Protein AF-A0A359FV86-F1 (afdb_monomer_lite)

Foldseek 3Di:
DQVVCCVPPVDHSVRVVVVVVVCVVVVNDWDAPDPAQADEPVCQVVVLVNLVVVVVCCVVSVVVNVDRNDPDCVHHDPVRDDPGYRD

Sequence (87 aa):
LQVECNRKFGFSADDTLKLVQMLYEKKLTSYPRVDTTFLSNDIYPKIGEIMKGIKPYEALTAPVLANKIPKSKKVFDDTKVSDHHAI

Structure (mmCIF, N/CA/C/O backbone):
data_AF-A0A359FV86-F1
#
_entry.id   AF-A0A359FV86-F1
#
loop_
_atom_site.group_PDB
_atom_site.id
_atom_site.type_symbol
_atom_site.label_atom_id
_atom_site.label_alt_id
_atom_site.label_comp_id
_atom_site.label_asym_id
_atom_site.label_entity_id
_atom_site.label_seq_id
_atom_site.pdbx_PDB_ins_code
_atom_site.Cartn_x
_atom_site.Cartn_y
_atom_site.Cartn_z
_atom_site.occupancy
_atom_site.B_iso_or_equiv
_atom_site.auth_seq_id
_atom_site.auth_comp_id
_atom_site.auth_asym_id
_atom_site.auth_atom_id
_atom_site.pdbx_PDB_model_num
ATOM 1 N N . LEU A 1 1 ? 6.857 -0.776 1.294 1.00 89.44 1 LEU A N 1
ATOM 2 C CA . LEU A 1 1 ? 6.762 -0.894 -0.182 1.00 89.44 1 LEU A CA 1
ATOM 3 C C . LEU A 1 1 ? 8.101 -1.255 -0.835 1.00 89.44 1 LEU A C 1
ATOM 5 O O . LEU A 1 1 ? 8.189 -2.327 -1.410 1.00 89.44 1 LEU A O 1
ATOM 9 N N . GLN A 1 2 ? 9.147 -0.427 -0.711 1.00 92.31 2 GLN A N 1
ATOM 10 C CA . GLN A 1 2 ? 10.451 -0.638 -1.376 1.00 92.31 2 GLN A CA 1
ATOM 11 C C . GLN A 1 2 ? 11.071 -2.025 -1.137 1.00 92.31 2 GLN A C 1
ATOM 13 O O . GLN A 1 2 ? 11.440 -2.694 -2.095 1.00 92.31 2 GLN A O 1
ATOM 18 N N . VAL A 1 3 ? 11.108 -2.497 0.116 1.00 93.56 3 VAL A N 1
ATOM 19 C CA . VAL A 1 3 ? 11.624 -3.839 0.462 1.00 93.56 3 VAL A CA 1
ATOM 20 C C . VAL A 1 3 ? 10.844 -4.954 -0.247 1.00 93.56 3 VAL A C 1
ATOM 22 O O . VAL A 1 3 ? 11.431 -5.894 -0.774 1.00 93.56 3 VAL A O 1
ATOM 25 N N . GLU A 1 4 ? 9.518 -4.834 -0.313 1.00 93.50 4 GLU A N 1
ATOM 26 C CA . GLU A 1 4 ? 8.658 -5.817 -0.981 1.00 93.50 4 GLU A CA 1
ATOM 27 C C . GLU A 1 4 ? 8.845 -5.813 -2.501 1.00 93.50 4 GLU A C 1
ATOM 29 O O . GLU A 1 4 ? 8.910 -6.878 -3.114 1.00 93.50 4 GLU A O 1
ATOM 34 N N . CYS A 1 5 ? 8.973 -4.632 -3.112 1.00 94.50 5 CYS A N 1
ATOM 35 C CA . CYS A 1 5 ? 9.246 -4.501 -4.543 1.00 94.50 5 CYS A CA 1
ATOM 36 C C . CYS A 1 5 ? 10.632 -5.040 -4.910 1.00 94.50 5 CYS A C 1
ATOM 38 O O . CYS A 1 5 ? 10.767 -5.716 -5.928 1.00 94.50 5 CYS A O 1
ATOM 40 N N . ASN A 1 6 ? 11.636 -4.819 -4.060 1.00 96.38 6 ASN A N 1
ATOM 41 C CA . ASN A 1 6 ? 12.954 -5.417 -4.234 1.00 96.38 6 ASN A CA 1
ATOM 42 C C . ASN A 1 6 ? 12.880 -6.950 -4.173 1.00 96.38 6 ASN A C 1
ATOM 44 O O . ASN A 1 6 ? 13.335 -7.622 -5.093 1.00 96.38 6 ASN A O 1
ATOM 48 N N . ARG A 1 7 ? 12.211 -7.502 -3.152 1.00 96.81 7 ARG A N 1
ATOM 49 C CA . ARG A 1 7 ? 12.070 -8.955 -2.976 1.00 96.81 7 ARG A CA 1
ATOM 50 C C . ARG A 1 7 ? 11.331 -9.638 -4.130 1.00 96.81 7 ARG A C 1
ATOM 52 O O . ARG A 1 7 ? 11.694 -10.748 -4.502 1.00 96.81 7 ARG A O 1
ATOM 59 N N . LYS A 1 8 ? 10.268 -9.020 -4.654 1.00 95.38 8 LYS A N 1
ATOM 60 C CA . LYS A 1 8 ? 9.405 -9.632 -5.681 1.00 95.38 8 LYS A CA 1
ATOM 61 C C . LYS A 1 8 ? 9.864 -9.368 -7.112 1.00 95.38 8 LYS A C 1
ATOM 63 O O . LYS A 1 8 ? 9.651 -10.217 -7.969 1.00 95.38 8 LYS A O 1
ATOM 68 N N . PHE A 1 9 ? 10.443 -8.196 -7.371 1.00 95.25 9 PHE A N 1
ATOM 6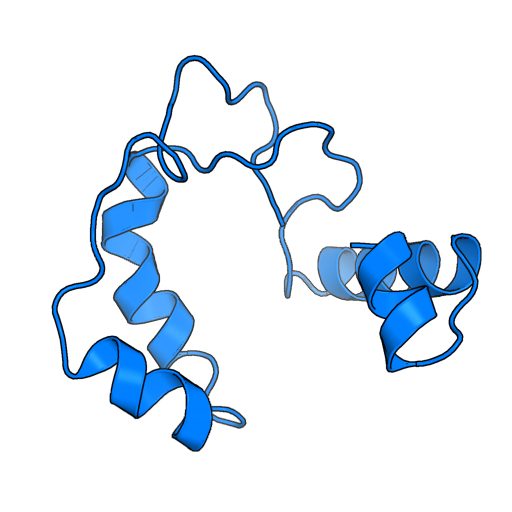9 C CA . PHE A 1 9 ? 10.699 -7.704 -8.729 1.00 95.25 9 PHE A CA 1
ATOM 70 C C . PHE A 1 9 ? 12.148 -7.256 -8.958 1.00 95.25 9 PHE A C 1
ATOM 72 O O . PHE A 1 9 ? 12.482 -6.844 -10.063 1.00 95.25 9 PHE A O 1
ATOM 79 N N . GLY A 1 10 ? 13.011 -7.302 -7.937 1.00 96.12 10 GLY A N 1
ATOM 80 C CA . GLY A 1 10 ? 14.405 -6.860 -8.043 1.00 96.12 10 GLY A CA 1
ATOM 81 C C . GLY A 1 10 ? 14.577 -5.343 -8.167 1.00 96.12 10 GLY A C 1
ATOM 82 O O . GLY A 1 10 ? 15.668 -4.8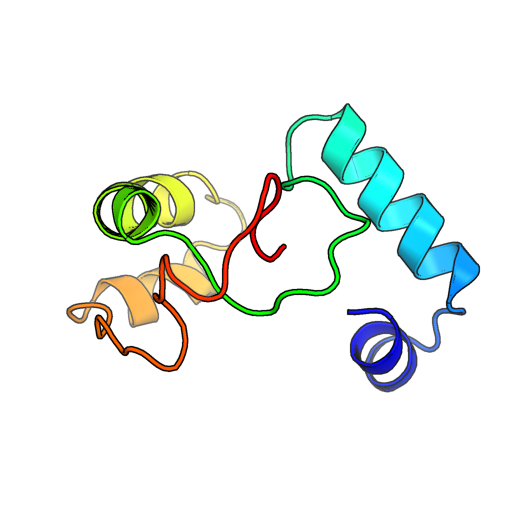82 -8.486 1.00 96.12 10 GLY A O 1
ATOM 83 N N . PHE A 1 11 ? 13.526 -4.553 -7.926 1.00 97.00 11 PHE A N 1
ATOM 84 C CA . PHE A 1 11 ? 13.593 -3.096 -8.056 1.00 97.00 11 PHE A CA 1
ATOM 85 C C . PHE A 1 11 ? 14.514 -2.477 -7.007 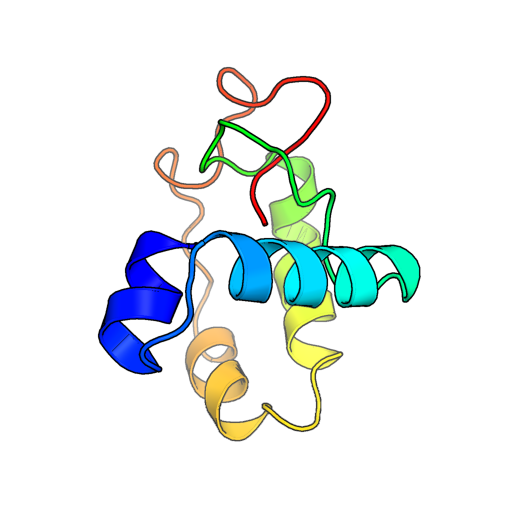1.00 97.00 11 PHE A C 1
ATOM 87 O O . PHE A 1 11 ? 14.525 -2.893 -5.843 1.00 97.00 11 PHE A O 1
ATOM 94 N N . SER A 1 12 ? 15.251 -1.438 -7.404 1.00 97.00 12 SER A N 1
ATOM 95 C CA . SER A 1 12 ? 15.944 -0.587 -6.441 1.00 97.00 12 SER A CA 1
ATOM 96 C C . SER A 1 12 ? 14.935 0.246 -5.632 1.00 97.00 12 SER A C 1
ATOM 98 O O . SER A 1 12 ? 13.756 0.392 -5.995 1.00 97.00 12 SER A O 1
ATOM 100 N N . ALA A 1 13 ? 15.392 0.807 -4.509 1.00 94.12 13 ALA A N 1
ATOM 101 C CA . ALA A 1 13 ? 14.579 1.722 -3.710 1.00 94.12 13 ALA A CA 1
ATOM 102 C C . ALA A 1 13 ? 14.158 2.962 -4.524 1.00 94.12 13 ALA A C 1
ATOM 104 O O . ALA A 1 13 ? 13.006 3.398 -4.417 1.00 94.12 13 ALA A O 1
ATOM 105 N N . ASP A 1 14 ? 15.060 3.463 -5.374 1.00 95.62 14 ASP A N 1
ATOM 106 C CA . ASP A 1 14 ? 14.842 4.618 -6.248 1.00 95.62 14 ASP A CA 1
ATOM 107 C C . ASP A 1 14 ? 13.846 4.317 -7.366 1.00 95.62 14 ASP A C 1
ATOM 109 O O . ASP A 1 14 ? 12.962 5.132 -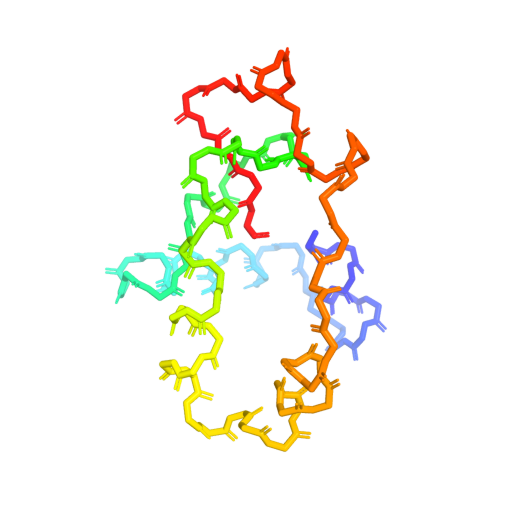7.627 1.00 95.62 14 ASP A O 1
ATOM 113 N N . ASP A 1 15 ? 13.933 3.143 -7.997 1.00 96.31 15 ASP A N 1
ATOM 114 C CA . ASP A 1 15 ? 12.984 2.746 -9.046 1.00 96.31 15 ASP A CA 1
ATOM 115 C C . ASP A 1 15 ? 11.573 2.615 -8.480 1.00 96.31 15 ASP A C 1
ATOM 117 O O . ASP A 1 15 ? 10.610 3.124 -9.057 1.00 96.31 15 ASP A O 1
ATOM 121 N N . THR A 1 16 ? 11.456 2.000 -7.299 1.00 95.62 16 THR A N 1
ATOM 122 C CA . THR A 1 16 ? 10.170 1.888 -6.606 1.00 95.62 1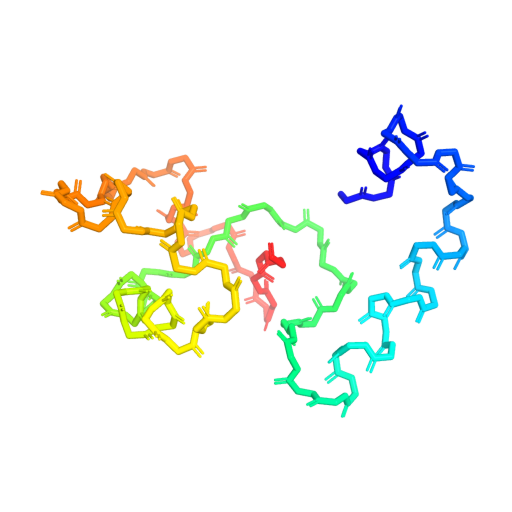6 THR A CA 1
ATOM 123 C C . THR A 1 16 ? 9.615 3.269 -6.257 1.00 95.62 16 THR A C 1
ATOM 125 O O . THR A 1 16 ? 8.425 3.512 -6.462 1.00 95.62 16 THR A O 1
ATOM 128 N N . LEU A 1 17 ? 10.462 4.186 -5.769 1.00 94.19 17 LEU A N 1
ATOM 129 C CA . LEU A 1 17 ? 10.056 5.548 -5.418 1.00 94.19 17 LEU A CA 1
ATOM 130 C C . LEU A 1 17 ? 9.594 6.341 -6.648 1.00 94.19 17 LEU A C 1
ATOM 132 O O . LEU A 1 17 ? 8.545 6.978 -6.603 1.00 94.19 17 LEU A O 1
ATOM 136 N N . LYS A 1 18 ? 10.339 6.275 -7.758 1.00 95.50 18 LYS A N 1
ATOM 137 C CA . LYS A 1 18 ? 9.961 6.923 -9.023 1.00 95.50 18 LYS A CA 1
ATOM 138 C C . LYS A 1 18 ? 8.638 6.377 -9.550 1.00 95.50 18 LYS A C 1
ATOM 140 O O . LYS A 1 18 ? 7.770 7.154 -9.940 1.00 95.50 18 LYS A O 1
ATOM 145 N N . LEU A 1 19 ? 8.457 5.056 -9.523 1.00 95.12 19 LEU A N 1
ATOM 146 C CA . LEU A 1 19 ? 7.229 4.416 -9.986 1.00 95.12 19 LEU A CA 1
ATOM 147 C C . LEU A 1 19 ? 6.015 4.864 -9.171 1.00 95.12 19 LEU A C 1
ATOM 149 O O . LEU A 1 19 ? 5.016 5.293 -9.745 1.00 95.12 19 LEU A O 1
ATOM 153 N N . VAL A 1 20 ? 6.103 4.798 -7.843 1.00 94.75 20 VAL A N 1
ATOM 154 C CA . VAL A 1 20 ? 4.976 5.173 -6.983 1.00 94.75 20 VAL A CA 1
ATOM 155 C C . VAL A 1 20 ? 4.699 6.681 -7.019 1.00 94.75 20 VAL A C 1
ATOM 157 O O . VAL A 1 20 ? 3.542 7.085 -6.966 1.00 94.75 20 VAL A O 1
ATOM 160 N N . GLN A 1 21 ? 5.727 7.516 -7.211 1.00 94.00 21 GLN A N 1
ATOM 161 C CA . GLN A 1 21 ? 5.566 8.956 -7.427 1.00 94.00 21 GLN A CA 1
ATOM 162 C C . GLN A 1 21 ? 4.772 9.245 -8.711 1.00 94.00 21 GLN A C 1
ATOM 164 O O . GLN A 1 21 ? 3.823 10.026 -8.678 1.00 94.00 21 GLN A O 1
ATOM 169 N N . MET A 1 22 ? 5.080 8.557 -9.817 1.00 96.12 22 MET A N 1
ATOM 170 C CA . MET A 1 22 ? 4.306 8.686 -11.060 1.00 96.12 22 MET A CA 1
ATOM 171 C C . MET A 1 22 ? 2.844 8.244 -10.894 1.00 96.12 22 MET A C 1
ATOM 173 O O . MET A 1 22 ? 1.949 8.822 -11.511 1.00 96.12 22 MET A O 1
ATOM 177 N N . LEU A 1 23 ? 2.581 7.210 -10.086 1.00 94.44 23 LEU A N 1
ATOM 178 C CA . LEU A 1 23 ? 1.214 6.763 -9.791 1.00 94.44 23 LEU A CA 1
ATOM 179 C C . LEU A 1 23 ? 0.453 7.788 -8.942 1.00 94.44 23 LEU A C 1
ATOM 181 O O . LEU A 1 23 ? -0.711 8.071 -9.230 1.00 94.44 23 LEU A O 1
ATOM 185 N N . TYR A 1 24 ? 1.119 8.384 -7.953 1.00 94.31 24 TYR A N 1
ATOM 186 C CA . TYR A 1 24 ? 0.556 9.446 -7.123 1.00 94.31 24 TYR A CA 1
ATOM 187 C C . TYR A 1 24 ? 0.189 10.684 -7.950 1.00 94.31 24 TYR A C 1
ATOM 189 O O . TYR A 1 24 ? -0.925 11.190 -7.844 1.00 94.31 24 TYR A O 1
ATOM 197 N N . GLU A 1 25 ? 1.075 11.130 -8.842 1.00 93.56 25 GLU A N 1
ATOM 198 C CA . GLU A 1 25 ? 0.822 12.278 -9.728 1.00 93.56 25 GLU A CA 1
ATOM 199 C C . GLU A 1 25 ? -0.348 12.030 -10.690 1.00 93.56 25 GLU A C 1
ATOM 201 O O . GLU A 1 25 ? -1.116 12.941 -11.003 1.00 93.56 25 GLU A O 1
ATOM 206 N N . LYS A 1 26 ? -0.549 10.770 -11.093 1.00 94.62 26 LYS A N 1
ATOM 207 C CA . LYS A 1 26 ? -1.722 10.321 -11.859 1.00 94.62 26 LYS A CA 1
ATOM 208 C C . LYS A 1 26 ? -2.973 10.101 -11.001 1.00 94.62 26 LYS A C 1
ATOM 210 O O . LYS A 1 26 ? -4.000 9.697 -11.541 1.00 94.62 26 LYS A O 1
ATOM 215 N N . LYS A 1 27 ? -2.905 10.375 -9.693 1.00 91.25 27 LYS A N 1
ATOM 216 C CA . LYS A 1 27 ? -3.983 10.193 -8.705 1.00 91.25 27 LYS A CA 1
ATOM 217 C C . LYS A 1 27 ? -4.466 8.743 -8.583 1.00 91.25 27 LYS A C 1
ATOM 219 O O . LYS A 1 27 ? -5.643 8.498 -8.333 1.00 91.25 27 LYS A O 1
ATOM 224 N N . LEU A 1 28 ? -3.559 7.783 -8.775 1.00 89.75 28 LEU A N 1
ATOM 225 C CA . LEU A 1 28 ? -3.845 6.347 -8.671 1.00 89.75 28 LEU A CA 1
ATOM 226 C C . LEU A 1 28 ? -3.486 5.761 -7.298 1.00 89.75 28 LEU A C 1
ATOM 228 O O . LEU A 1 28 ? -3.962 4.682 -6.957 1.00 89.75 28 LEU A O 1
ATOM 232 N N . THR A 1 29 ? -2.653 6.450 -6.519 1.00 91.81 29 THR A N 1
ATOM 233 C CA . THR A 1 29 ? -2.235 6.054 -5.164 1.00 91.81 29 THR A CA 1
ATOM 234 C C . THR A 1 29 ? -2.270 7.259 -4.223 1.00 91.81 29 THR A C 1
ATOM 236 O O . THR A 1 29 ? -2.299 8.401 -4.684 1.00 91.81 29 THR A O 1
ATOM 239 N N . SER A 1 30 ? -2.253 7.024 -2.909 1.00 89.81 30 SER A N 1
ATOM 240 C CA . SER A 1 30 ? -2.064 8.076 -1.900 1.00 89.81 30 SER A CA 1
ATOM 241 C C . SER A 1 30 ? -0.599 8.533 -1.829 1.00 89.81 30 SER A C 1
ATOM 243 O O . SER A 1 30 ? 0.263 8.044 -2.570 1.00 89.81 30 SER A O 1
ATOM 245 N N . TYR A 1 31 ? -0.333 9.533 -0.983 1.00 89.62 31 TYR A N 1
ATOM 246 C CA . TYR A 1 31 ? 0.970 10.183 -0.885 1.00 89.62 31 TYR A CA 1
ATOM 247 C C . TYR A 1 31 ? 2.086 9.172 -0.563 1.00 89.62 31 TYR A C 1
ATOM 249 O O . TYR A 1 31 ? 2.021 8.492 0.462 1.00 89.62 31 TYR A O 1
ATOM 257 N N . PRO A 1 32 ? 3.130 9.058 -1.407 1.00 87.31 32 PRO A N 1
ATOM 258 C CA . PRO A 1 32 ? 3.990 7.884 -1.376 1.00 87.31 32 PRO A CA 1
ATOM 259 C C . PRO A 1 32 ? 5.123 7.924 -0.346 1.00 87.31 32 PRO A C 1
ATOM 261 O O . PRO A 1 32 ? 5.872 6.957 -0.199 1.00 87.31 32 PRO A O 1
ATOM 264 N N . ARG A 1 33 ? 5.294 9.060 0.331 1.00 84.94 33 ARG A N 1
ATOM 265 C CA . ARG A 1 33 ? 6.370 9.306 1.297 1.00 84.94 33 ARG A CA 1
ATOM 266 C C . ARG A 1 33 ? 5.771 9.413 2.689 1.00 84.94 33 ARG A C 1
ATOM 268 O O . ARG A 1 33 ? 5.748 10.483 3.286 1.00 84.94 33 ARG A O 1
ATOM 275 N N . VAL A 1 34 ? 5.240 8.293 3.154 1.00 85.69 34 VAL A N 1
ATOM 276 C CA . VAL A 1 34 ? 4.599 8.158 4.458 1.00 85.69 34 VAL A CA 1
ATOM 277 C C . VAL A 1 34 ? 5.346 7.121 5.291 1.00 85.69 34 VAL A C 1
ATOM 279 O O . VAL A 1 34 ? 5.829 6.117 4.766 1.00 85.69 34 VAL A O 1
ATOM 282 N N . ASP A 1 35 ? 5.472 7.386 6.585 1.00 83.12 35 ASP A N 1
ATOM 283 C CA . ASP A 1 35 ? 6.144 6.540 7.574 1.00 83.12 35 ASP A CA 1
ATOM 284 C C . ASP A 1 35 ? 5.168 5.655 8.372 1.00 83.12 35 ASP A C 1
ATOM 286 O O . ASP A 1 35 ? 5.589 4.740 9.082 1.00 83.12 35 ASP A O 1
ATOM 290 N N . THR A 1 36 ? 3.859 5.869 8.214 1.00 86.00 36 THR A N 1
ATOM 291 C CA . THR A 1 36 ? 2.807 5.042 8.810 1.00 86.00 36 THR A CA 1
ATOM 292 C C . THR A 1 36 ? 2.341 3.904 7.897 1.00 86.00 36 THR A C 1
ATOM 294 O O . THR A 1 36 ? 2.290 4.012 6.672 1.00 86.00 36 THR A O 1
ATOM 297 N N . THR A 1 37 ? 1.962 2.791 8.524 1.00 88.69 37 THR A N 1
ATOM 298 C CA . THR A 1 37 ? 1.290 1.646 7.881 1.00 88.69 37 THR A CA 1
ATOM 299 C C . THR A 1 37 ? -0.208 1.602 8.201 1.00 88.69 37 THR A C 1
ATOM 301 O O . THR A 1 37 ? -0.892 0.650 7.829 1.00 88.69 37 THR A O 1
ATOM 304 N N . PHE A 1 38 ? -0.718 2.637 8.875 1.00 92.50 38 PHE A N 1
ATOM 305 C CA . PHE A 1 38 ? -2.108 2.745 9.293 1.00 92.50 38 PHE A CA 1
ATOM 306 C C . PHE A 1 38 ? -2.931 3.596 8.318 1.00 92.50 38 PHE A C 1
ATOM 308 O O . PHE A 1 38 ? -2.440 4.516 7.660 1.00 92.50 38 PHE A O 1
ATOM 315 N N . LEU A 1 39 ? -4.214 3.268 8.252 1.00 91.19 39 LEU A N 1
ATOM 316 C CA . LEU A 1 39 ? -5.268 3.996 7.568 1.00 91.19 39 LEU A CA 1
ATOM 317 C C . LEU A 1 39 ? -6.156 4.687 8.603 1.00 91.19 39 LEU A C 1
ATOM 319 O O . LEU A 1 39 ? -6.365 4.175 9.705 1.00 91.19 39 LEU A O 1
ATOM 323 N N . SER A 1 40 ? -6.724 5.828 8.226 1.00 91.25 40 SER A N 1
ATOM 324 C CA . SER A 1 40 ? -7.752 6.485 9.031 1.00 91.25 40 SER A CA 1
ATOM 325 C C . SER A 1 40 ? -9.074 5.709 8.953 1.00 91.25 40 SER A C 1
ATOM 327 O O . SER A 1 40 ? -9.403 5.059 7.952 1.00 91.25 40 SER A O 1
ATOM 329 N N . ASN A 1 41 ? -9.857 5.762 10.026 1.00 90.81 41 ASN A N 1
ATOM 330 C CA . ASN A 1 41 ? -11.146 5.092 10.145 1.00 90.81 41 ASN A CA 1
ATOM 331 C C . ASN A 1 41 ? -12.179 5.581 9.119 1.00 90.81 41 ASN A C 1
ATOM 333 O O . ASN A 1 41 ? -13.104 4.826 8.802 1.00 90.81 41 ASN A O 1
ATOM 337 N N . ASP A 1 42 ? -12.024 6.797 8.588 1.00 90.81 42 ASP A N 1
ATOM 338 C CA . ASP A 1 42 ? -12.886 7.363 7.541 1.00 90.81 42 ASP A CA 1
ATOM 339 C C . ASP A 1 42 ? -12.693 6.686 6.169 1.00 90.81 42 ASP A C 1
ATOM 341 O O . ASP A 1 42 ? -13.571 6.765 5.306 1.00 90.81 42 ASP A O 1
ATOM 345 N N . ILE A 1 43 ? -11.569 5.987 5.970 1.00 90.75 43 ILE A N 1
ATOM 346 C CA . ILE A 1 43 ? -11.269 5.248 4.737 1.00 90.75 43 ILE A CA 1
ATOM 347 C C . ILE A 1 43 ? -12.048 3.937 4.692 1.00 90.75 43 ILE A C 1
ATOM 349 O O . ILE A 1 43 ? -12.461 3.507 3.618 1.00 90.75 43 ILE A O 1
ATOM 353 N N . TYR A 1 44 ? -12.306 3.314 5.846 1.00 92.88 44 TYR A N 1
ATOM 354 C CA . TYR A 1 44 ? -12.979 2.016 5.935 1.00 92.88 44 TYR A CA 1
ATOM 355 C C . TYR A 1 44 ? -14.270 1.904 5.094 1.00 92.88 44 TYR A C 1
ATOM 357 O O . TYR A 1 44 ? -14.370 0.953 4.315 1.00 92.88 44 TYR A O 1
ATOM 365 N N . PRO A 1 45 ? -15.243 2.841 5.164 1.00 92.44 45 PRO A N 1
ATOM 366 C CA . PRO A 1 45 ? -16.442 2.765 4.324 1.00 92.44 45 PRO A CA 1
ATOM 367 C C . PRO A 1 45 ? -16.161 2.892 2.815 1.00 92.44 45 PRO A C 1
ATOM 369 O O . PRO A 1 45 ? -16.949 2.393 2.017 1.00 92.44 45 PRO A O 1
ATOM 372 N N . LYS A 1 46 ? -15.040 3.507 2.412 1.00 92.56 46 LYS A N 1
ATOM 373 C CA . LYS A 1 46 ? -14.668 3.753 1.006 1.00 92.56 46 LYS A CA 1
ATOM 374 C C . LYS A 1 46 ? -14.009 2.538 0.338 1.00 92.56 46 LYS A C 1
ATOM 376 O O . LYS A 1 46 ? -14.015 2.437 -0.885 1.00 92.56 46 LYS A O 1
ATOM 381 N N . ILE A 1 47 ? -13.470 1.587 1.111 1.00 91.69 47 ILE A N 1
ATOM 382 C CA . ILE A 1 47 ? -12.687 0.449 0.581 1.00 91.69 47 ILE A CA 1
ATOM 383 C C . ILE A 1 47 ? -13.485 -0.374 -0.428 1.00 91.69 47 ILE A C 1
ATOM 385 O O . ILE A 1 47 ? -12.957 -0.744 -1.475 1.00 91.69 47 ILE A O 1
ATOM 389 N N . GLY A 1 48 ? -14.758 -0.645 -0.132 1.00 90.62 48 GLY A N 1
ATOM 390 C CA . GLY A 1 48 ? -15.604 -1.442 -1.016 1.00 90.62 48 GLY A CA 1
ATOM 391 C C . GLY A 1 48 ? -15.768 -0.809 -2.398 1.00 90.62 48 GLY A C 1
ATOM 392 O O . GLY A 1 48 ? -15.738 -1.514 -3.402 1.00 90.62 48 GLY A O 1
ATOM 393 N N . GLU A 1 49 ? -15.910 0.515 -2.457 1.00 91.94 49 GLU A N 1
ATOM 394 C CA . GLU A 1 49 ? -16.008 1.259 -3.714 1.00 91.94 49 GLU A CA 1
ATOM 395 C C . GLU A 1 49 ? -14.662 1.307 -4.440 1.00 91.94 49 GLU A C 1
ATOM 397 O O . GLU A 1 49 ? -14.598 0.979 -5.625 1.00 91.94 49 GLU A O 1
ATOM 402 N N . ILE A 1 50 ? -13.580 1.614 -3.715 1.00 91.69 50 ILE A N 1
ATOM 403 C CA . ILE A 1 50 ? -12.220 1.646 -4.266 1.00 91.69 50 ILE A CA 1
ATOM 404 C C . ILE A 1 50 ? -11.895 0.303 -4.927 1.00 91.69 50 ILE A C 1
ATOM 406 O O . ILE A 1 50 ? -11.540 0.278 -6.099 1.00 91.69 50 ILE A O 1
ATOM 410 N N . MET A 1 51 ? -12.093 -0.821 -4.231 1.00 91.31 51 MET A N 1
ATOM 411 C CA . MET A 1 51 ? -11.786 -2.156 -4.762 1.00 91.31 51 MET A CA 1
ATOM 412 C C . MET A 1 51 ? -12.629 -2.534 -5.987 1.00 91.31 51 MET A C 1
ATOM 414 O O . MET A 1 51 ? -12.125 -3.215 -6.879 1.00 91.31 51 MET A O 1
ATOM 418 N N . LYS A 1 52 ? -13.887 -2.081 -6.060 1.00 90.50 52 LYS A N 1
ATOM 419 C CA . LYS A 1 52 ? -14.744 -2.261 -7.247 1.00 90.50 52 LYS A CA 1
ATOM 420 C C . LYS A 1 52 ? -14.304 -1.384 -8.423 1.00 90.50 52 LYS A C 1
ATOM 422 O O . LYS A 1 52 ? -14.501 -1.763 -9.575 1.00 90.50 52 LYS A O 1
ATOM 427 N N . GLY A 1 53 ? -13.701 -0.228 -8.147 1.00 89.75 53 GLY A N 1
ATOM 428 C CA . GLY A 1 53 ? -13.150 0.670 -9.164 1.00 89.75 53 GLY A CA 1
ATOM 429 C C . GLY A 1 53 ? -11.944 0.085 -9.905 1.00 89.75 53 GLY A C 1
ATOM 430 O O . GLY A 1 53 ? -11.709 0.423 -11.066 1.00 89.75 53 GLY A O 1
ATOM 431 N N . ILE A 1 54 ? -11.212 -0.847 -9.286 1.00 90.06 54 ILE A N 1
ATOM 432 C CA . ILE A 1 54 ? -10.012 -1.466 -9.863 1.00 90.06 54 ILE A CA 1
ATOM 433 C C . ILE A 1 54 ? -10.380 -2.669 -10.763 1.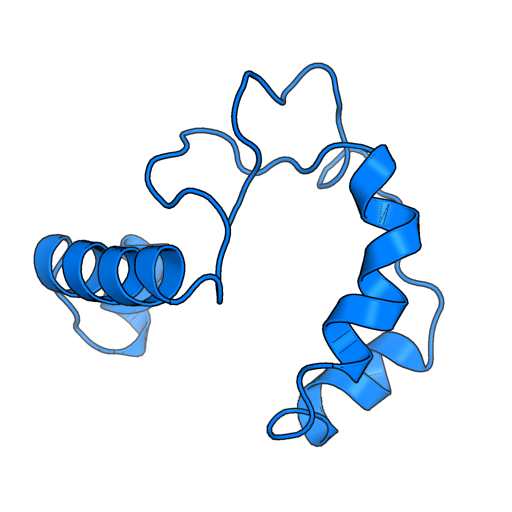00 90.06 54 ILE A C 1
ATOM 435 O O . ILE A 1 54 ? -9.919 -3.793 -10.558 1.00 90.06 54 ILE A O 1
ATOM 439 N N . LYS A 1 55 ? -11.200 -2.425 -11.796 1.00 89.56 55 LYS A N 1
ATOM 440 C CA . LYS A 1 55 ? -11.757 -3.461 -12.696 1.00 89.56 55 LYS A CA 1
ATOM 441 C C . LYS A 1 55 ? -10.738 -4.453 -13.279 1.00 89.56 55 LYS A C 1
ATOM 443 O O . LYS A 1 55 ? -11.036 -5.643 -13.282 1.00 89.56 55 LYS A O 1
ATOM 448 N N . PRO A 1 56 ? -9.533 -4.044 -13.733 1.00 93.38 56 PRO A N 1
ATOM 449 C CA . PRO A 1 56 ? -8.565 -4.998 -14.287 1.00 93.38 56 PRO A CA 1
ATOM 450 C C . PRO A 1 56 ? -8.099 -6.072 -13.292 1.00 93.38 56 PRO A C 1
ATOM 452 O O . PRO A 1 56 ? -7.552 -7.089 -13.704 1.00 93.38 56 PRO A O 1
ATOM 455 N N . TYR A 1 57 ? -8.314 -5.855 -11.992 1.00 92.38 57 TYR A N 1
ATOM 456 C CA . TYR A 1 57 ? -7.906 -6.752 -10.915 1.00 92.38 57 TYR A CA 1
ATOM 457 C C . TYR A 1 57 ? -9.110 -7.368 -10.187 1.00 92.38 57 TYR A C 1
ATOM 459 O O . TYR A 1 57 ? -8.968 -7.860 -9.069 1.00 92.38 57 TYR A O 1
ATOM 467 N N . GLU A 1 58 ? -10.289 -7.377 -10.816 1.00 92.69 58 GLU A N 1
ATOM 468 C CA . GLU A 1 58 ? -11.528 -7.917 -10.241 1.00 92.69 58 GLU A CA 1
ATOM 469 C C . GLU A 1 58 ? -11.378 -9.365 -9.756 1.00 92.69 58 GLU A C 1
ATOM 471 O O . GLU A 1 58 ? -11.850 -9.708 -8.676 1.00 92.69 58 GLU A O 1
ATOM 476 N N . ALA A 1 59 ? -10.631 -10.201 -10.485 1.00 93.50 59 ALA A N 1
ATOM 477 C CA . ALA A 1 59 ? -10.350 -11.578 -10.074 1.00 93.50 59 ALA A CA 1
ATOM 478 C C . ALA A 1 59 ? -9.635 -11.675 -8.709 1.00 93.50 59 ALA A C 1
ATOM 480 O O . ALA A 1 59 ? -9.778 -12.674 -8.006 1.00 93.50 59 ALA A O 1
ATOM 481 N N . LEU A 1 60 ? -8.883 -10.638 -8.319 1.00 92.50 60 LEU A N 1
ATOM 482 C CA . LEU A 1 60 ? -8.214 -10.547 -7.020 1.00 92.50 60 LEU A CA 1
ATOM 483 C C . LEU A 1 60 ? -9.094 -9.874 -5.960 1.00 92.50 60 LEU A C 1
ATOM 485 O O . LEU A 1 60 ? -9.006 -10.225 -4.785 1.00 92.50 60 LEU A O 1
ATOM 489 N N . THR A 1 61 ? -9.931 -8.905 -6.345 1.00 92.94 61 THR A N 1
ATOM 490 C CA . THR A 1 61 ? -10.758 -8.148 -5.391 1.00 92.94 61 THR A CA 1
ATOM 491 C C . THR A 1 61 ? -12.073 -8.848 -5.053 1.00 92.94 61 THR A C 1
ATOM 493 O O . THR A 1 61 ? -12.523 -8.756 -3.910 1.00 92.94 61 THR A O 1
ATOM 496 N N . ALA A 1 62 ? -12.670 -9.602 -5.979 1.00 92.00 62 ALA A N 1
ATOM 497 C CA . ALA A 1 62 ? -13.956 -10.271 -5.780 1.00 92.00 62 ALA A CA 1
ATOM 498 C C . ALA A 1 62 ? -13.971 -11.259 -4.592 1.00 92.00 62 ALA A C 1
ATOM 500 O O . ALA A 1 62 ? -14.897 -11.170 -3.782 1.00 92.00 62 ALA A O 1
ATOM 501 N N . PRO A 1 63 ? -12.959 -12.130 -4.380 1.00 92.88 63 PRO A N 1
ATOM 502 C CA . PRO A 1 63 ? -12.928 -13.014 -3.209 1.00 92.88 63 PRO A CA 1
ATOM 503 C C . PRO A 1 63 ? -12.822 -12.254 -1.881 1.00 92.88 63 PRO A C 1
ATOM 505 O O . PRO A 1 63 ? -13.353 -12.696 -0.862 1.00 92.88 63 PRO A O 1
ATOM 508 N N . VAL A 1 64 ? -12.153 -11.096 -1.887 1.00 90.75 64 VAL A N 1
ATOM 509 C CA . VAL A 1 64 ? -12.019 -10.237 -0.702 1.00 90.75 64 VAL A CA 1
ATOM 510 C C . VAL A 1 64 ? -13.345 -9.545 -0.394 1.00 90.75 64 VAL A C 1
ATOM 512 O O . VAL A 1 64 ? -13.757 -9.498 0.761 1.00 90.75 64 VAL A O 1
ATOM 515 N N . LEU A 1 65 ? -14.036 -9.058 -1.429 1.00 91.25 65 LEU A N 1
ATOM 516 C CA . LEU A 1 65 ? -15.337 -8.396 -1.320 1.00 91.25 65 LEU A CA 1
ATOM 517 C C . LEU A 1 65 ? -16.495 -9.358 -1.022 1.00 91.25 65 LEU A C 1
ATOM 519 O O . LEU A 1 65 ? -17.546 -8.907 -0.570 1.00 91.25 65 LEU A O 1
ATOM 523 N N . ALA A 1 66 ? -16.315 -10.663 -1.245 1.00 91.25 66 ALA A N 1
ATOM 524 C CA . ALA A 1 66 ? -17.305 -11.683 -0.899 1.00 91.25 66 ALA A CA 1
ATOM 525 C C . ALA A 1 66 ? -17.558 -11.774 0.617 1.00 91.25 66 ALA A C 1
ATOM 527 O O . ALA A 1 66 ? -18.616 -12.234 1.039 1.00 91.25 66 ALA A O 1
ATOM 528 N N . ASN A 1 67 ? -16.604 -11.317 1.435 1.00 89.06 67 ASN A N 1
ATOM 529 C CA . ASN A 1 67 ? -16.708 -11.294 2.888 1.00 89.06 67 ASN A CA 1
ATOM 530 C C . ASN A 1 67 ? -16.611 -9.865 3.426 1.00 89.06 67 ASN A C 1
ATOM 532 O O . ASN A 1 67 ? -16.052 -8.962 2.803 1.00 89.06 67 ASN A O 1
ATOM 536 N N . LYS A 1 68 ? -17.119 -9.651 4.644 1.00 87.88 68 LYS A N 1
ATOM 537 C CA . LYS A 1 68 ? -16.930 -8.374 5.335 1.00 87.88 68 LYS A CA 1
ATOM 538 C C . LYS A 1 68 ? -15.443 -8.168 5.631 1.00 87.88 68 LYS A C 1
ATOM 540 O O . LYS A 1 68 ? -14.845 -8.941 6.375 1.00 87.88 68 LYS A O 1
ATOM 545 N N . ILE A 1 69 ? -14.878 -7.080 5.112 1.00 89.12 69 ILE A N 1
ATOM 546 C CA . ILE A 1 69 ? -13.491 -6.687 5.381 1.00 89.12 69 ILE A CA 1
ATOM 547 C C . ILE A 1 69 ? -13.341 -6.392 6.884 1.00 89.12 69 ILE A C 1
ATOM 549 O O . ILE A 1 69 ? -14.056 -5.529 7.404 1.00 89.12 69 ILE A O 1
ATOM 553 N N . PRO A 1 70 ? -12.442 -7.071 7.619 1.00 88.69 70 PRO A N 1
ATOM 554 C CA . PRO A 1 70 ? -12.280 -6.841 9.049 1.00 88.69 70 PRO A CA 1
ATOM 555 C C . PRO A 1 70 ? -11.802 -5.419 9.353 1.00 88.69 70 PRO A C 1
ATOM 557 O O . PRO A 1 70 ? -10.774 -4.969 8.847 1.00 88.69 70 PRO A O 1
ATOM 560 N N . LYS A 1 71 ? -12.511 -4.720 10.243 1.00 89.94 71 LYS A N 1
ATOM 561 C CA . LYS A 1 71 ? -12.058 -3.435 10.784 1.00 89.94 71 LYS A CA 1
ATOM 562 C C . LYS A 1 71 ? -11.128 -3.683 11.974 1.00 89.94 71 LYS A C 1
ATOM 564 O O . LYS A 1 71 ? -11.577 -3.775 13.112 1.00 89.94 71 LYS A O 1
ATOM 569 N N . SER A 1 72 ? -9.838 -3.866 11.701 1.00 90.31 72 SER A N 1
ATOM 570 C CA . SER A 1 72 ? -8.820 -4.148 12.723 1.00 90.31 72 SER A CA 1
ATOM 571 C C . SER A 1 72 ? -8.036 -2.896 13.099 1.00 90.31 72 SER A C 1
ATOM 573 O O . SER A 1 72 ? -7.576 -2.185 12.210 1.00 90.31 72 SER A O 1
ATOM 575 N N . LYS A 1 73 ? -7.762 -2.699 14.396 1.00 88.62 73 LYS A N 1
ATOM 576 C CA . LYS A 1 73 ? -6.843 -1.650 14.880 1.00 88.62 73 LYS A CA 1
ATOM 577 C C . LYS A 1 73 ? -5.406 -1.800 14.370 1.00 88.62 73 LYS A C 1
ATOM 579 O O . LYS A 1 73 ? -4.630 -0.866 14.456 1.00 88.62 73 LYS A O 1
ATOM 584 N N . LYS A 1 74 ? -5.041 -2.966 13.825 1.00 88.81 74 LYS A N 1
ATOM 585 C CA . LYS A 1 74 ? -3.734 -3.173 13.179 1.00 88.81 74 LYS A CA 1
ATOM 586 C C . LYS A 1 74 ? -3.614 -2.468 11.824 1.00 88.81 74 LYS A C 1
ATOM 588 O O . LYS A 1 74 ? -2.514 -2.385 11.301 1.00 88.81 74 LYS A O 1
ATOM 593 N N . VAL A 1 75 ? -4.740 -2.044 11.249 1.00 89.62 75 VAL A N 1
ATOM 594 C CA . VAL A 1 75 ? -4.812 -1.386 9.937 1.00 89.62 75 VAL A CA 1
ATOM 595 C C . VAL A 1 75 ? -5.493 -0.027 10.057 1.00 89.62 75 VAL A C 1
ATOM 597 O O . VAL A 1 75 ? -5.046 0.913 9.423 1.00 89.62 75 VAL A O 1
ATOM 600 N N . PHE A 1 76 ? -6.536 0.099 10.883 1.00 91.75 76 PHE A N 1
ATOM 601 C CA . PHE A 1 76 ? -7.296 1.335 11.074 1.00 91.75 76 PHE A CA 1
ATOM 602 C C . PHE A 1 76 ? -7.062 1.907 12.472 1.00 91.75 76 PHE A C 1
ATOM 604 O O . PHE A 1 76 ? -7.636 1.406 13.443 1.00 91.75 76 PHE A O 1
ATOM 611 N N . ASP A 1 77 ? -6.230 2.940 12.577 1.00 92.56 77 ASP A N 1
ATOM 612 C CA . ASP A 1 77 ? -5.929 3.607 13.847 1.00 92.56 77 ASP A CA 1
ATOM 613 C C . ASP A 1 77 ? -5.620 5.093 13.630 1.00 92.56 77 ASP A C 1
ATOM 615 O O . ASP A 1 77 ? -4.517 5.460 13.230 1.00 92.56 77 ASP A O 1
ATOM 619 N N . ASP A 1 78 ? -6.591 5.953 13.947 1.00 88.94 78 ASP A N 1
ATOM 620 C CA . ASP A 1 78 ? -6.471 7.409 13.784 1.00 88.94 78 ASP A CA 1
ATOM 621 C C . ASP A 1 78 ? -5.370 8.011 14.666 1.00 88.94 78 ASP A C 1
ATOM 623 O O . ASP A 1 78 ? -4.833 9.064 14.350 1.00 88.94 78 ASP A O 1
ATOM 627 N N . THR A 1 79 ? -4.985 7.341 15.758 1.00 89.75 79 THR A N 1
ATOM 628 C CA . THR A 1 79 ? -3.911 7.825 16.644 1.00 89.75 79 THR A CA 1
ATOM 629 C C . THR A 1 79 ? -2.515 7.590 16.065 1.00 89.75 79 THR A C 1
ATOM 631 O O . THR A 1 79 ? -1.526 8.108 16.587 1.00 89.75 79 THR A O 1
ATOM 634 N N . LYS A 1 80 ? -2.424 6.781 15.003 1.00 86.31 80 LYS A N 1
ATOM 635 C CA . LYS A 1 80 ? -1.186 6.408 14.304 1.00 86.31 80 LYS A CA 1
ATOM 636 C C . LYS A 1 80 ? -1.108 6.987 12.891 1.00 86.31 80 LYS A C 1
ATOM 638 O O . LYS A 1 80 ? -0.202 6.627 12.136 1.00 86.31 80 LYS A O 1
ATOM 643 N N . VAL A 1 81 ? -2.046 7.860 12.536 1.00 83.56 81 VAL A N 1
ATOM 644 C CA . VAL A 1 81 ? -2.099 8.569 11.258 1.00 83.56 81 VAL A CA 1
ATOM 645 C C . VAL A 1 81 ? -1.861 10.052 11.534 1.00 83.56 81 VAL A C 1
ATOM 647 O O . VAL A 1 81 ? -2.457 10.620 12.444 1.00 83.56 81 VAL A O 1
ATOM 650 N N . SER A 1 82 ? -0.945 10.654 10.781 1.00 80.56 82 SER A N 1
ATOM 651 C CA . SER A 1 82 ? -0.664 12.093 10.805 1.00 80.56 82 SER A CA 1
ATOM 652 C C . SER A 1 82 ? -1.356 12.760 9.606 1.00 80.56 82 SER A C 1
ATOM 654 O O . SER A 1 82 ? -2.477 12.391 9.262 1.00 80.56 82 SER A O 1
ATOM 656 N N . ASP A 1 83 ? -0.704 13.703 8.926 1.00 80.44 83 ASP A N 1
ATOM 657 C CA . ASP A 1 83 ? -1.242 14.352 7.720 1.00 80.44 83 ASP A CA 1
ATOM 658 C C . ASP A 1 83 ? -1.383 13.383 6.530 1.00 80.44 83 ASP A C 1
ATOM 660 O O . ASP A 1 83 ? -2.129 13.637 5.579 1.00 80.44 83 ASP A O 1
ATOM 664 N N . HIS A 1 84 ? -0.671 12.253 6.574 1.00 84.25 84 HIS A N 1
ATOM 665 C CA . HIS A 1 84 ? -0.691 11.226 5.539 1.00 84.25 84 HIS A CA 1
ATOM 666 C C . HIS A 1 84 ? -0.954 9.840 6.137 1.00 84.25 84 HIS A C 1
ATOM 668 O O . HIS A 1 84 ? -0.460 9.495 7.210 1.00 84.25 84 HIS A O 1
ATOM 674 N N . HIS A 1 85 ? -1.729 9.033 5.412 1.00 88.44 85 HIS A N 1
ATOM 675 C CA . HIS A 1 85 ? -1.996 7.632 5.729 1.00 88.44 85 HIS A CA 1
ATOM 676 C C . HIS A 1 85 ? -1.199 6.705 4.805 1.00 88.44 85 HIS A C 1
ATOM 678 O O . HIS A 1 85 ? -0.645 7.151 3.800 1.00 88.44 85 HIS A O 1
ATOM 684 N N . ALA A 1 86 ? -1.179 5.410 5.123 1.00 88.69 86 ALA A N 1
ATOM 685 C CA . ALA A 1 86 ? -0.490 4.397 4.327 1.00 88.69 86 ALA A CA 1
ATOM 686 C C . ALA A 1 86 ? -0.885 4.411 2.832 1.00 88.69 86 ALA A C 1
ATOM 688 O O . ALA A 1 86 ? -2.021 4.757 2.481 1.00 88.69 86 ALA A O 1
ATOM 689 N N . ILE A 1 87 ? 0.060 4.009 1.972 1.00 85.06 87 ILE A N 1
ATOM 690 C CA . ILE A 1 87 ? -0.199 3.612 0.573 1.00 85.06 87 ILE A CA 1
ATOM 691 C C . ILE A 1 87 ? -1.032 2.338 0.530 1.00 85.06 87 ILE A C 1
ATOM 693 O O . ILE A 1 87 ? -0.658 1.385 1.253 1.00 85.06 87 ILE A O 1
#

pLDDT: mean 91.19, std 3.56, range [80.44, 97.0]

Secondary structure (DSSP, 8-state):
-HHHHHHHH---HHHHHHHHHHHHHTTSSS-S------B-TTTGGGHHHHHHH-GGGHHHHHHHHTSPPP--TTTB-GGG--SS---

Radius of gyration: 14.22 Å; chains: 1; bounding box: 33×27×31 Å